Protein AF-A0A9E1VAH8-F1 (afdb_monomer_lite)

Foldseek 3Di:
DALVVQFDDDPNKTKHFADPQRQVQDD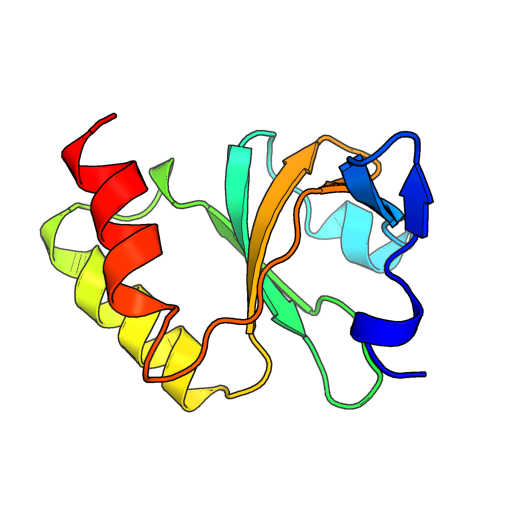DWFKWKFQADPVHHGPHIDHLVPADPVCQVVVLVVQQVSPAIWIAIDDPRITIPTDGRYPPPNSVVSVVVVVVD

Sequence (101 aa):
MSFEERIIDTDGFPCVDLTDAEANLYARSGDAIAYVDGKGHIERFVYIRDIAKPDVEDAVNEALRHGNTWFGWCALPQFCAPRRLDKTSGVRRVLQVIFHA

pLDDT: mean 87.13, std 9.92, range [53.56, 96.25]

Radius of gyration: 12.68 Å; chains: 1; bounding box: 26×27×36 Å

Secondary structure (DSSP, 8-state):
--SGGG-EEETTEEEEEPPHHHHTT---SEEEEEEE-TTS-EEEEEEGGGS-GGGHHHHHHHHHHHS-EEEEEEETTEEEEEEE--TTTHHHHHHHHHHH-

Structure (mmCIF, N/CA/C/O backbone):
data_AF-A0A9E1VAH8-F1
#
_entry.id   AF-A0A9E1VAH8-F1
#
loop_
_atom_site.group_PDB
_atom_site.id
_atom_site.type_symbol
_atom_site.label_atom_id
_atom_site.label_alt_id
_atom_site.label_comp_id
_atom_site.label_asym_id
_atom_site.label_entity_id
_atom_site.label_seq_id
_atom_site.pdbx_PDB_ins_code
_atom_site.Cartn_x
_atom_site.Cartn_y
_atom_site.Cartn_z
_atom_site.occupancy
_atom_site.B_iso_or_equiv
_atom_site.auth_seq_id
_atom_site.auth_comp_id
_atom_site.auth_asym_id
_atom_site.auth_atom_id
_atom_site.pdbx_PDB_model_num
ATOM 1 N N . MET A 1 1 ? -5.992 -1.124 16.748 1.00 81.31 1 MET A N 1
ATOM 2 C CA . MET A 1 1 ? -5.066 -0.110 16.230 1.00 81.31 1 MET A CA 1
ATOM 3 C C . MET A 1 1 ? -5.385 0.038 14.760 1.00 81.31 1 MET A C 1
ATOM 5 O O . MET A 1 1 ? -5.525 -0.986 14.106 1.00 81.31 1 MET A O 1
ATOM 9 N N . SER A 1 2 ? -5.633 1.239 14.259 1.00 92.12 2 SER A N 1
ATOM 10 C CA . SER A 1 2 ? -5.780 1.456 12.822 1.00 92.12 2 SER A CA 1
ATOM 11 C C . SER A 1 2 ? -4.401 1.558 12.168 1.00 92.12 2 SER A C 1
ATOM 13 O O . SER A 1 2 ? -3.382 1.685 12.847 1.00 92.12 2 SER A O 1
ATOM 15 N N . PHE A 1 3 ? -4.350 1.485 10.840 1.00 94.69 3 PHE A N 1
ATOM 16 C CA . PHE A 1 3 ? -3.094 1.685 10.121 1.00 94.69 3 PHE A CA 1
ATOM 17 C C . PHE A 1 3 ? -2.586 3.122 10.248 1.00 94.69 3 PHE A C 1
ATOM 19 O O . PHE A 1 3 ? -1.384 3.328 10.372 1.00 94.69 3 PHE A O 1
ATOM 26 N N . GLU A 1 4 ? -3.490 4.107 10.293 1.00 93.88 4 GLU A N 1
ATOM 27 C CA . GLU A 1 4 ? -3.116 5.510 10.494 1.00 93.88 4 GLU A CA 1
ATOM 28 C C . GLU A 1 4 ? -2.368 5.740 11.810 1.00 93.88 4 GLU A C 1
ATOM 30 O O . GLU A 1 4 ? -1.414 6.509 11.844 1.00 93.88 4 GLU A O 1
ATOM 35 N N . GLU A 1 5 ? -2.755 5.037 12.877 1.00 94.19 5 GLU A N 1
ATOM 36 C CA . GLU A 1 5 ? -2.108 5.136 14.194 1.00 94.19 5 GLU A CA 1
ATOM 37 C C . GLU A 1 5 ? -0.671 4.594 14.204 1.00 94.19 5 GLU A C 1
ATOM 39 O O . GLU A 1 5 ? 0.091 4.890 15.121 1.00 94.19 5 GLU A O 1
ATOM 44 N N . ARG A 1 6 ? -0.289 3.807 13.192 1.00 95.25 6 ARG A N 1
ATOM 45 C CA . ARG A 1 6 ? 1.067 3.264 13.038 1.00 95.25 6 ARG A CA 1
ATOM 46 C C . ARG A 1 6 ? 1.997 4.186 12.256 1.00 95.25 6 ARG A C 1
ATOM 48 O O . ARG A 1 6 ? 3.183 3.885 12.152 1.00 95.25 6 ARG A O 1
ATOM 55 N N . ILE A 1 7 ? 1.471 5.256 11.659 1.00 95.00 7 ILE A N 1
ATOM 56 C CA . ILE A 1 7 ? 2.261 6.190 10.860 1.00 95.00 7 ILE A CA 1
ATOM 57 C C . ILE A 1 7 ? 3.071 7.072 11.810 1.00 95.00 7 ILE A C 1
ATOM 59 O O . ILE A 1 7 ? 2.518 7.869 12.565 1.00 95.00 7 ILE A O 1
ATOM 63 N N . ILE A 1 8 ? 4.392 6.944 11.736 1.00 93.38 8 ILE A N 1
ATOM 64 C CA . ILE A 1 8 ? 5.354 7.734 12.496 1.00 93.38 8 ILE A CA 1
ATOM 65 C C . ILE A 1 8 ? 5.970 8.757 11.547 1.00 93.38 8 ILE A C 1
ATOM 67 O O . ILE A 1 8 ? 6.596 8.396 10.550 1.00 93.38 8 ILE A O 1
ATOM 71 N N . ASP A 1 9 ? 5.790 10.041 11.848 1.00 91.06 9 ASP A N 1
ATOM 72 C CA . ASP A 1 9 ? 6.462 11.123 11.131 1.00 91.06 9 ASP A CA 1
ATOM 73 C C . ASP A 1 9 ? 7.889 11.284 11.661 1.00 91.06 9 ASP A C 1
ATOM 75 O O . ASP A 1 9 ? 8.092 11.661 12.817 1.00 91.06 9 ASP A O 1
ATOM 79 N N . THR A 1 10 ? 8.871 10.958 10.820 1.00 81.31 10 THR A N 1
ATOM 80 C CA . THR A 1 10 ? 10.287 11.208 11.101 1.00 81.31 10 THR A CA 1
ATOM 81 C C . THR A 1 10 ? 10.773 12.294 10.151 1.00 81.31 10 THR A C 1
ATOM 83 O O . THR A 1 10 ? 10.884 12.064 8.950 1.00 81.31 10 THR A O 1
ATOM 86 N N . ASP A 1 11 ? 11.037 13.489 10.681 1.00 83.88 11 ASP A N 1
ATOM 87 C CA . ASP A 1 11 ? 11.570 14.637 9.934 1.00 83.88 11 ASP A CA 1
ATOM 88 C C . ASP A 1 11 ? 10.761 15.036 8.678 1.00 83.88 11 ASP A C 1
ATOM 90 O O . ASP A 1 11 ? 11.315 15.443 7.655 1.00 83.88 11 ASP A O 1
ATOM 94 N N . GLY A 1 12 ? 9.429 14.944 8.740 1.00 85.12 12 GLY A N 1
ATOM 95 C CA . GLY A 1 12 ? 8.533 15.256 7.621 1.00 85.12 12 GLY A CA 1
ATOM 96 C C . GLY A 1 12 ? 8.373 14.104 6.629 1.00 85.12 12 GLY A C 1
ATOM 97 O O . GLY A 1 12 ? 7.795 14.287 5.551 1.00 85.12 12 GLY A O 1
ATOM 98 N N . PHE A 1 13 ? 8.884 12.921 6.972 1.00 87.69 13 PHE A N 1
ATOM 99 C CA . PHE A 1 13 ? 8.768 11.709 6.182 1.00 87.69 13 PHE A CA 1
ATOM 100 C C . PHE A 1 13 ? 7.975 10.649 6.963 1.00 87.69 13 PHE A C 1
ATOM 102 O O . PHE A 1 13 ? 8.545 9.888 7.748 1.00 87.69 13 PHE A O 1
ATOM 109 N N . PRO A 1 14 ? 6.639 10.598 6.788 1.00 94.69 14 PRO A N 1
ATOM 110 C CA . PRO A 1 14 ? 5.806 9.633 7.491 1.00 94.69 14 PRO A CA 1
ATOM 111 C C . PRO A 1 14 ? 6.092 8.218 6.996 1.00 94.69 14 PRO A C 1
ATOM 113 O O . PRO A 1 14 ? 6.030 7.967 5.795 1.00 94.69 14 PRO A O 1
ATOM 116 N N . CYS A 1 15 ? 6.358 7.286 7.904 1.00 95.38 15 CYS A N 1
ATOM 117 C CA . CYS A 1 15 ? 6.584 5.877 7.596 1.00 95.38 15 CYS A CA 1
ATOM 118 C C . CYS A 1 15 ? 5.864 4.971 8.595 1.00 95.38 15 CYS A C 1
ATOM 120 O O . CYS A 1 15 ? 5.534 5.368 9.708 1.00 95.38 15 CYS A O 1
ATOM 122 N N . VAL A 1 16 ? 5.624 3.735 8.179 1.00 95.56 16 VAL A N 1
ATOM 123 C CA . VAL A 1 16 ? 5.135 2.648 9.023 1.00 95.56 16 VAL A CA 1
ATOM 124 C C . VAL A 1 16 ? 6.208 1.573 9.048 1.00 95.56 16 VAL A C 1
ATOM 126 O O . VAL A 1 16 ? 6.597 1.079 7.987 1.00 95.56 16 VAL A O 1
ATOM 129 N N . ASP A 1 17 ? 6.662 1.193 10.239 1.00 95.38 17 ASP A N 1
ATOM 130 C CA . ASP A 1 17 ? 7.511 0.016 10.401 1.00 95.38 17 ASP A CA 1
ATOM 131 C C . ASP A 1 17 ? 6.690 -1.247 10.122 1.00 95.38 17 ASP A C 1
ATOM 133 O O . ASP A 1 17 ? 5.570 -1.426 10.629 1.00 95.38 17 ASP A O 1
ATOM 137 N N . LEU A 1 18 ? 7.246 -2.119 9.285 1.00 94.88 18 LEU A N 1
ATOM 138 C CA . LEU A 1 18 ? 6.655 -3.409 8.974 1.00 94.88 18 LEU A CA 1
ATOM 139 C C . LEU A 1 18 ? 6.906 -4.369 10.135 1.00 94.88 18 LEU A C 1
ATOM 141 O O . LEU A 1 18 ? 8.031 -4.531 10.604 1.00 94.88 18 LEU A O 1
ATOM 145 N N . THR A 1 19 ? 5.849 -5.040 10.574 1.00 95.12 19 THR A N 1
ATOM 146 C CA . THR A 1 19 ? 5.967 -6.218 11.438 1.00 95.12 19 THR A CA 1
ATOM 147 C C . THR A 1 19 ? 6.652 -7.359 10.683 1.00 95.12 19 THR A C 1
ATOM 149 O O . THR A 1 19 ? 6.654 -7.377 9.452 1.00 95.12 19 THR A O 1
ATOM 152 N N . ASP A 1 20 ? 7.153 -8.372 11.394 1.00 94.81 20 ASP A N 1
ATOM 153 C CA . ASP A 1 20 ? 7.763 -9.554 10.762 1.00 94.81 20 ASP A CA 1
ATOM 154 C C . ASP A 1 20 ? 6.829 -10.221 9.736 1.00 94.81 20 ASP A C 1
ATOM 156 O O . ASP A 1 20 ? 7.262 -10.661 8.670 1.00 94.81 20 ASP A O 1
ATOM 160 N N . ALA A 1 21 ? 5.524 -10.265 10.028 1.00 94.25 21 ALA A N 1
ATOM 161 C CA . ALA A 1 21 ? 4.524 -10.821 9.121 1.00 94.25 21 ALA A CA 1
ATOM 162 C C . ALA A 1 21 ? 4.387 -9.998 7.829 1.00 94.25 21 ALA A C 1
ATOM 164 O O . ALA A 1 21 ? 4.290 -10.569 6.746 1.00 94.25 21 ALA A O 1
ATOM 165 N N . GLU A 1 22 ? 4.421 -8.671 7.925 1.00 95.94 22 GLU A N 1
ATOM 166 C CA . GLU A 1 22 ? 4.303 -7.770 6.773 1.00 95.94 22 GLU A CA 1
ATOM 167 C C . GLU A 1 22 ? 5.605 -7.688 5.976 1.00 95.94 22 GLU A C 1
ATOM 169 O O . GLU A 1 22 ? 5.580 -7.575 4.751 1.00 95.94 22 GLU A O 1
ATOM 174 N N . ALA A 1 23 ? 6.751 -7.802 6.650 1.00 94.00 23 ALA A N 1
ATOM 175 C CA . ALA A 1 23 ? 8.054 -7.908 6.010 1.00 94.00 23 ALA A CA 1
ATOM 176 C C . ALA A 1 23 ? 8.142 -9.159 5.119 1.00 94.00 23 ALA A C 1
ATOM 178 O O . ALA A 1 23 ? 8.768 -9.106 4.065 1.00 94.00 23 ALA A O 1
ATOM 179 N N . ASN A 1 24 ? 7.447 -10.252 5.459 1.00 93.62 24 ASN A N 1
ATOM 180 C CA . ASN A 1 24 ? 7.346 -11.428 4.585 1.00 93.62 24 ASN A CA 1
ATOM 181 C C . ASN A 1 24 ? 6.533 -11.175 3.299 1.00 93.62 24 ASN A C 1
ATOM 183 O O . ASN A 1 24 ? 6.640 -11.949 2.350 1.00 93.62 24 ASN A O 1
ATOM 187 N N . LEU A 1 25 ? 5.727 -10.108 3.249 1.00 93.38 25 LEU A N 1
ATOM 188 C CA . LEU A 1 25 ? 4.998 -9.679 2.049 1.00 93.38 25 LEU A CA 1
ATOM 189 C C . LEU A 1 25 ? 5.837 -8.752 1.159 1.00 93.38 25 LEU A C 1
ATOM 191 O O . LEU A 1 25 ? 5.460 -8.482 0.017 1.00 93.38 25 LEU A O 1
ATOM 195 N N . TYR A 1 26 ? 6.952 -8.234 1.679 1.00 91.44 26 TYR A N 1
ATOM 196 C CA . TYR A 1 26 ? 7.848 -7.362 0.938 1.00 91.44 26 TYR A CA 1
ATOM 197 C C . TYR A 1 26 ? 8.542 -8.147 -0.176 1.00 91.44 26 TYR A C 1
ATOM 199 O O . TYR A 1 26 ? 9.301 -9.081 0.077 1.00 91.44 26 TYR A O 1
ATOM 207 N N . ALA A 1 27 ? 8.335 -7.727 -1.422 1.00 89.62 27 ALA A N 1
ATOM 208 C CA . ALA A 1 27 ? 9.025 -8.317 -2.565 1.00 89.62 27 ALA A CA 1
ATOM 209 C C . ALA A 1 27 ? 10.234 -7.484 -3.014 1.00 89.62 27 ALA A C 1
ATOM 211 O O . ALA A 1 27 ? 11.214 -8.037 -3.513 1.00 89.62 27 ALA A O 1
ATOM 212 N N . ARG A 1 28 ? 10.158 -6.150 -2.905 1.00 91.00 28 ARG A N 1
ATOM 213 C CA . ARG A 1 28 ? 11.180 -5.205 -3.394 1.00 91.00 28 ARG A CA 1
ATOM 214 C C . ARG A 1 28 ? 10.923 -3.776 -2.923 1.00 91.00 28 ARG A C 1
ATOM 216 O O . ARG A 1 28 ? 9.864 -3.474 -2.381 1.00 91.00 28 ARG A O 1
ATOM 223 N N . SER A 1 29 ? 11.885 -2.893 -3.183 1.00 93.81 29 SER A N 1
ATOM 224 C CA . SER A 1 29 ? 11.698 -1.454 -3.000 1.00 93.81 29 SER A CA 1
ATOM 225 C C . SER A 1 29 ? 10.907 -0.842 -4.153 1.00 93.81 29 SER A C 1
ATOM 227 O O . SER A 1 29 ? 11.082 -1.252 -5.304 1.00 93.81 29 SER A O 1
ATOM 229 N N . GLY A 1 30 ? 10.091 0.167 -3.855 1.00 93.12 30 GLY A N 1
ATOM 230 C CA . GLY A 1 30 ? 9.401 0.974 -4.861 1.00 93.12 30 GLY A CA 1
ATOM 231 C C . GLY A 1 30 ? 7.975 1.352 -4.488 1.00 93.12 30 GLY A C 1
ATOM 232 O O . GLY A 1 30 ? 7.460 0.953 -3.444 1.00 93.12 30 GLY A O 1
ATOM 233 N N . ASP A 1 31 ? 7.338 2.110 -5.377 1.00 92.12 31 ASP A N 1
ATOM 234 C CA . ASP A 1 31 ? 5.939 2.504 -5.245 1.00 92.12 31 ASP A CA 1
ATOM 235 C C . ASP A 1 31 ? 5.016 1.281 -5.226 1.00 92.12 31 ASP A C 1
ATOM 237 O O . ASP A 1 31 ? 5.063 0.421 -6.115 1.00 92.12 31 ASP A O 1
ATOM 241 N N . ALA A 1 32 ? 4.153 1.219 -4.219 1.00 93.56 32 ALA A N 1
ATOM 242 C CA . ALA A 1 32 ? 3.229 0.121 -4.014 1.00 93.56 32 ALA A CA 1
ATOM 243 C C . ALA A 1 32 ? 1.892 0.593 -3.441 1.00 93.56 32 ALA A C 1
ATOM 245 O O . ALA A 1 32 ? 1.784 1.615 -2.759 1.00 93.56 32 ALA A O 1
ATOM 246 N N . ILE A 1 33 ? 0.868 -0.211 -3.707 1.00 93.50 33 ILE A N 1
ATOM 247 C CA . ILE A 1 33 ? -0.422 -0.168 -3.036 1.00 93.50 33 ILE A CA 1
ATOM 248 C C . ILE A 1 33 ? -0.405 -1.232 -1.937 1.00 93.50 33 ILE A C 1
ATOM 250 O O . ILE A 1 33 ? -0.313 -2.425 -2.227 1.00 93.50 33 ILE A O 1
ATOM 254 N N . ALA A 1 34 ? -0.496 -0.804 -0.686 1.00 95.31 34 ALA A N 1
ATOM 255 C CA . ALA A 1 34 ? -0.681 -1.652 0.478 1.00 95.31 34 ALA A CA 1
ATOM 256 C C . ALA A 1 34 ? -2.179 -1.855 0.744 1.00 95.31 34 ALA A C 1
ATOM 258 O O . ALA A 1 34 ? -2.940 -0.889 0.836 1.00 95.31 34 ALA A O 1
ATOM 259 N N . TYR A 1 35 ? -2.592 -3.109 0.885 1.00 95.75 35 TYR A N 1
ATOM 260 C CA . TYR A 1 35 ? -3.929 -3.499 1.325 1.00 95.75 35 TYR A CA 1
ATOM 261 C C . TYR A 1 35 ? -3.880 -3.794 2.812 1.00 95.75 35 TYR A C 1
ATOM 263 O O . TYR A 1 35 ? -3.006 -4.539 3.254 1.00 95.75 35 TYR A O 1
ATOM 271 N N . VAL A 1 36 ? -4.793 -3.195 3.569 1.00 96.25 36 VAL A N 1
ATOM 272 C CA . VAL A 1 36 ? -4.765 -3.223 5.027 1.00 96.25 36 VAL A CA 1
ATOM 273 C C . VAL A 1 36 ? -6.027 -3.891 5.565 1.00 96.25 36 VAL A C 1
ATOM 275 O O . VAL A 1 36 ? -7.144 -3.506 5.219 1.00 96.25 36 VAL A O 1
ATOM 278 N N . ASP A 1 37 ? -5.854 -4.866 6.452 1.00 94.81 37 ASP A N 1
ATOM 279 C CA . ASP A 1 37 ? -6.946 -5.587 7.097 1.00 94.81 37 ASP A CA 1
ATOM 280 C C . ASP A 1 37 ? -7.743 -4.703 8.086 1.00 94.81 37 ASP A C 1
ATOM 282 O O . ASP A 1 37 ? -7.402 -3.554 8.392 1.00 94.81 37 ASP A O 1
ATOM 286 N N . GLY A 1 38 ? -8.833 -5.245 8.638 1.00 92.12 38 GLY A N 1
ATOM 287 C CA . GLY A 1 38 ? -9.650 -4.548 9.643 1.00 92.12 38 GLY A CA 1
ATOM 288 C C . GLY A 1 38 ? -8.953 -4.311 10.994 1.00 92.12 38 GLY A C 1
ATOM 289 O O . GLY A 1 38 ? -9.529 -3.669 11.870 1.00 92.12 38 GLY A O 1
ATOM 290 N N . LYS A 1 39 ? -7.739 -4.839 11.187 1.00 93.44 39 LYS A N 1
ATOM 291 C CA . LYS A 1 39 ? -6.913 -4.692 12.393 1.00 93.44 39 LYS A CA 1
ATOM 292 C C . LYS A 1 39 ? -5.729 -3.744 12.183 1.00 93.44 39 LYS A C 1
ATOM 294 O O . LYS A 1 39 ? -4.954 -3.568 13.120 1.00 93.44 39 LYS A O 1
ATOM 299 N N . GLY A 1 40 ? -5.604 -3.140 11.001 1.00 94.25 40 GLY A N 1
ATOM 300 C CA . GLY A 1 40 ? -4.544 -2.194 10.679 1.00 94.25 40 GLY A CA 1
ATOM 301 C C . GLY A 1 40 ? -3.237 -2.837 10.213 1.00 94.25 40 GLY A C 1
ATOM 302 O O . GLY A 1 40 ? -2.231 -2.131 10.199 1.00 94.25 40 GLY A O 1
ATOM 303 N N . HIS A 1 41 ? -3.219 -4.122 9.840 1.00 95.50 41 HIS A N 1
ATOM 304 C CA . HIS A 1 41 ? -2.044 -4.803 9.282 1.00 95.50 41 HIS A CA 1
ATOM 305 C C . HIS A 1 41 ? -2.081 -4.848 7.760 1.00 95.50 41 HIS A C 1
ATOM 307 O O . HIS A 1 41 ? -3.140 -5.029 7.165 1.00 95.50 41 HIS A O 1
ATOM 313 N N . ILE A 1 42 ? -0.919 -4.738 7.128 1.00 96.19 42 ILE A N 1
ATOM 314 C CA . ILE A 1 42 ? -0.767 -4.935 5.693 1.00 96.19 42 ILE A CA 1
ATOM 315 C C . ILE A 1 42 ? -0.891 -6.432 5.394 1.00 96.19 42 ILE A C 1
ATOM 317 O O 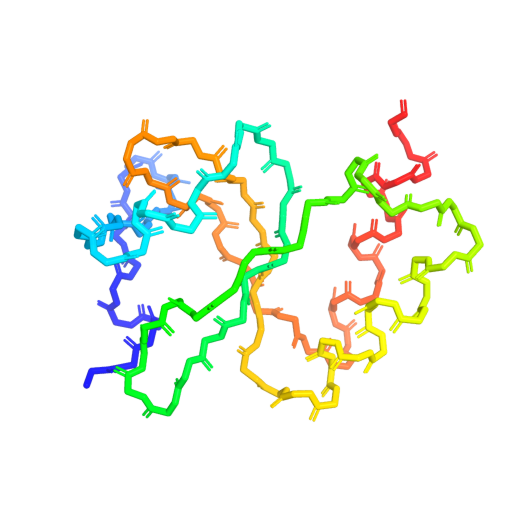. ILE A 1 42 ? -0.134 -7.246 5.912 1.00 96.19 42 ILE A O 1
ATOM 321 N N . GLU A 1 43 ? -1.836 -6.801 4.537 1.00 96.19 43 GLU A N 1
ATOM 322 C CA . GLU A 1 43 ? -2.051 -8.190 4.103 1.00 96.19 43 GLU A CA 1
ATOM 323 C C . GLU A 1 43 ? -1.515 -8.458 2.692 1.00 96.19 43 GLU A C 1
ATOM 325 O O . GLU A 1 43 ? -1.307 -9.610 2.308 1.00 96.19 43 GLU A O 1
ATOM 330 N N . ARG A 1 44 ? -1.272 -7.400 1.906 1.00 95.19 44 ARG A N 1
ATOM 331 C CA . ARG A 1 44 ? -0.765 -7.506 0.533 1.00 95.19 44 ARG A CA 1
ATOM 332 C C . ARG A 1 44 ? -0.123 -6.205 0.059 1.00 95.19 44 ARG A C 1
ATOM 334 O O . ARG A 1 44 ? -0.658 -5.126 0.307 1.00 95.19 44 ARG A O 1
ATOM 341 N N . PHE A 1 45 ? 0.950 -6.327 -0.721 1.00 94.69 45 PHE A N 1
ATOM 342 C CA . PHE A 1 45 ? 1.489 -5.250 -1.550 1.00 94.69 45 PHE A CA 1
ATOM 343 C C . PHE A 1 45 ? 1.242 -5.530 -3.032 1.00 94.69 45 PHE A C 1
ATOM 345 O O . PHE A 1 45 ? 1.415 -6.654 -3.500 1.00 94.69 45 PHE A O 1
ATOM 352 N N . VAL A 1 46 ? 0.879 -4.491 -3.779 1.00 93.00 46 VAL A N 1
ATOM 353 C CA . VAL A 1 46 ? 0.853 -4.497 -5.244 1.00 93.00 46 VAL A CA 1
ATOM 354 C C . VAL A 1 46 ? 1.788 -3.402 -5.731 1.00 93.00 46 VAL A C 1
ATOM 356 O O . VAL A 1 46 ? 1.511 -2.218 -5.554 1.00 93.00 46 VAL A O 1
ATOM 359 N N . TYR A 1 47 ? 2.915 -3.794 -6.318 1.00 91.44 47 TYR A N 1
ATOM 360 C CA . TYR A 1 47 ? 3.933 -2.862 -6.786 1.00 91.44 47 TYR A CA 1
ATOM 361 C C . TYR A 1 47 ? 3.529 -2.246 -8.115 1.00 91.44 47 TYR A C 1
ATOM 363 O O . TYR A 1 47 ? 3.232 -2.955 -9.072 1.00 91.44 47 TYR A O 1
ATOM 371 N N . ILE A 1 48 ? 3.589 -0.921 -8.195 1.00 88.31 48 ILE A N 1
ATOM 372 C CA . ILE A 1 48 ? 3.158 -0.174 -9.377 1.00 88.31 48 ILE A CA 1
ATOM 373 C C . ILE A 1 48 ? 3.923 -0.595 -10.631 1.00 88.31 48 ILE A C 1
ATOM 375 O O . ILE A 1 48 ? 3.339 -0.726 -11.702 1.00 88.31 48 ILE A O 1
ATOM 379 N N . ARG A 1 49 ? 5.224 -0.863 -10.492 1.00 85.00 49 ARG A N 1
ATOM 380 C CA . ARG A 1 49 ? 6.083 -1.292 -11.601 1.00 85.00 49 ARG A CA 1
ATOM 381 C C . ARG A 1 49 ? 5.684 -2.648 -12.196 1.00 85.00 49 ARG A C 1
ATOM 383 O O . ARG A 1 49 ? 6.030 -2.920 -13.342 1.00 85.00 49 ARG A O 1
ATOM 390 N N . ASP A 1 50 ? 4.985 -3.479 -11.429 1.00 86.38 50 ASP A N 1
ATOM 391 C CA . ASP A 1 50 ? 4.543 -4.802 -11.869 1.00 86.38 50 ASP A CA 1
ATOM 392 C C . ASP A 1 50 ? 3.154 -4.750 -12.541 1.00 86.38 50 ASP A C 1
ATOM 394 O O . ASP A 1 50 ? 2.710 -5.745 -13.111 1.00 86.38 50 ASP A O 1
ATOM 398 N N . ILE A 1 51 ? 2.480 -3.592 -12.523 1.00 84.38 51 ILE A N 1
ATOM 399 C CA . ILE A 1 51 ? 1.194 -3.385 -13.194 1.00 84.38 51 ILE A CA 1
ATOM 400 C C . ILE A 1 51 ? 1.455 -2.939 -14.636 1.00 84.38 51 ILE A C 1
ATOM 402 O O . ILE A 1 51 ? 2.106 -1.920 -14.884 1.00 84.38 51 ILE A O 1
ATOM 406 N N . ALA A 1 52 ? 0.923 -3.673 -15.615 1.00 79.69 52 ALA A N 1
ATOM 407 C CA . ALA A 1 52 ? 0.950 -3.213 -16.997 1.00 79.69 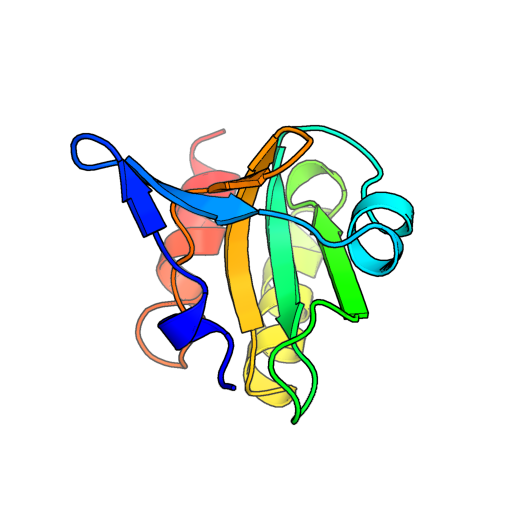52 ALA A CA 1
ATOM 408 C C . ALA A 1 52 ? 0.092 -1.945 -17.132 1.00 79.69 52 ALA A C 1
ATOM 410 O O . ALA A 1 52 ? -1.001 -1.880 -16.582 1.00 79.69 52 ALA A O 1
ATOM 411 N N . LYS A 1 53 ? 0.549 -0.945 -17.901 1.00 74.19 53 LYS A N 1
ATOM 412 C CA . LYS A 1 53 ? -0.179 0.326 -18.112 1.00 74.19 53 LYS A CA 1
ATOM 413 C C . LYS A 1 53 ? -1.701 0.193 -18.350 1.00 74.19 53 LYS A C 1
ATOM 415 O O . LYS A 1 53 ? -2.420 0.991 -17.754 1.00 74.19 53 LYS A O 1
ATOM 420 N N . PRO A 1 54 ? -2.213 -0.746 -19.175 1.00 76.25 54 PRO A N 1
ATOM 421 C CA . PRO A 1 54 ? -3.661 -0.909 -19.351 1.00 76.25 54 PRO A CA 1
ATOM 422 C C . PRO A 1 54 ? -4.407 -1.377 -18.088 1.00 76.25 54 PRO A C 1
ATOM 424 O O . PRO A 1 54 ? -5.574 -1.041 -17.936 1.00 76.25 54 PRO A O 1
ATOM 427 N N . ASP A 1 55 ? -3.739 -2.066 -17.161 1.00 82.31 55 ASP A N 1
ATOM 428 C CA . ASP A 1 55 ? -4.355 -2.699 -15.982 1.00 82.31 55 ASP A CA 1
ATOM 429 C C . ASP A 1 55 ? -4.309 -1.800 -14.733 1.00 82.31 55 ASP A C 1
ATOM 431 O O . ASP A 1 55 ? -4.766 -2.159 -13.648 1.00 82.31 55 ASP A O 1
ATOM 435 N N . VAL A 1 56 ? -3.738 -0.603 -14.864 1.00 78.62 56 VAL A N 1
ATOM 436 C CA . VAL A 1 56 ? -3.555 0.352 -13.763 1.00 78.62 56 VAL A CA 1
ATOM 437 C C . VAL A 1 56 ? -4.881 0.838 -13.216 1.00 78.62 56 VAL A C 1
ATOM 439 O O . VAL A 1 56 ? -5.063 0.922 -12.002 1.00 78.62 56 VAL A O 1
ATOM 442 N N . GLU A 1 57 ? -5.802 1.179 -14.110 1.00 81.31 57 GLU A N 1
ATOM 443 C CA . GLU A 1 57 ? -7.125 1.640 -13.715 1.00 81.31 57 GLU A CA 1
ATOM 444 C C . GLU A 1 57 ? -7.877 0.537 -12.964 1.00 81.31 57 GLU A C 1
ATOM 446 O O . GLU A 1 57 ? -8.505 0.810 -11.941 1.00 81.31 57 GLU A O 1
ATOM 451 N N . ASP A 1 58 ? -7.724 -0.718 -13.389 1.00 85.31 58 ASP A N 1
ATOM 452 C CA . ASP A 1 58 ? -8.309 -1.877 -12.720 1.00 85.31 58 ASP A CA 1
ATOM 453 C C . ASP A 1 58 ? -7.700 -2.120 -11.340 1.00 85.31 58 ASP A C 1
ATOM 455 O O . ASP A 1 58 ? -8.446 -2.274 -10.372 1.00 85.31 58 ASP A O 1
ATOM 459 N N . ALA A 1 59 ? -6.373 -2.066 -11.209 1.00 84.88 59 ALA A N 1
ATOM 460 C CA . ALA A 1 59 ? -5.693 -2.216 -9.923 1.00 84.88 59 ALA A CA 1
ATOM 461 C C . ALA A 1 59 ? -6.093 -1.116 -8.926 1.00 84.88 59 ALA A C 1
ATOM 463 O O . ALA A 1 59 ? -6.303 -1.377 -7.739 1.00 84.88 59 ALA A O 1
ATOM 464 N N . VAL A 1 60 ? -6.250 0.122 -9.401 1.00 84.25 60 VAL A N 1
ATOM 465 C CA . VAL A 1 60 ? -6.750 1.226 -8.577 1.00 84.25 60 VAL A CA 1
ATOM 466 C C . VAL A 1 60 ? -8.220 1.013 -8.215 1.00 84.25 60 VAL A C 1
ATOM 468 O O . VAL A 1 60 ? -8.598 1.201 -7.060 1.00 84.25 60 VAL A O 1
ATOM 471 N N . ASN A 1 61 ? -9.060 0.608 -9.164 1.00 85.81 61 ASN A N 1
ATOM 472 C CA . ASN A 1 61 ? -10.472 0.336 -8.909 1.00 85.81 61 ASN A CA 1
ATOM 473 C C . ASN A 1 61 ? -10.657 -0.809 -7.905 1.00 85.81 61 ASN A C 1
ATOM 475 O O . ASN A 1 61 ? -11.525 -0.722 -7.036 1.00 85.81 61 ASN A O 1
ATOM 479 N N . GLU A 1 62 ? -9.838 -1.856 -7.980 1.00 88.69 62 GLU A N 1
ATOM 480 C CA . GLU A 1 62 ? -9.778 -2.923 -6.981 1.00 88.69 62 GLU A CA 1
ATOM 481 C C . GLU A 1 62 ? -9.401 -2.364 -5.605 1.00 88.69 62 GLU A C 1
ATOM 483 O O . GLU A 1 62 ? -10.111 -2.611 -4.627 1.00 88.69 62 GLU A O 1
ATOM 488 N N . ALA A 1 63 ? -8.350 -1.543 -5.533 1.00 88.56 63 ALA A N 1
ATOM 489 C CA . ALA A 1 63 ? -7.913 -0.925 -4.287 1.00 88.56 63 ALA A CA 1
ATOM 490 C C . ALA A 1 63 ? -9.012 -0.056 -3.648 1.00 88.56 63 ALA A C 1
ATOM 492 O O . ALA A 1 63 ? -9.231 -0.107 -2.434 1.00 88.56 63 ALA A O 1
ATOM 493 N N . LEU A 1 64 ? -9.754 0.695 -4.465 1.00 88.06 64 LEU A N 1
ATOM 494 C CA . LEU A 1 64 ? -10.891 1.502 -4.021 1.00 88.06 64 LEU A CA 1
ATOM 495 C C . LEU A 1 64 ? -12.080 0.654 -3.556 1.00 88.06 64 LEU A C 1
ATOM 497 O O . LEU A 1 64 ? -12.796 1.071 -2.646 1.00 88.06 64 LEU A O 1
ATOM 501 N N . ARG A 1 65 ? -12.314 -0.516 -4.168 1.00 89.44 65 ARG A N 1
ATOM 502 C CA . ARG A 1 65 ? -13.363 -1.458 -3.738 1.00 89.44 65 ARG A CA 1
ATOM 503 C C . ARG A 1 65 ? -13.020 -2.125 -2.410 1.00 89.44 65 ARG A C 1
ATOM 505 O O . ARG A 1 65 ? -13.932 -2.376 -1.631 1.00 89.44 65 ARG A O 1
ATOM 512 N N . HIS A 1 66 ? -11.739 -2.397 -2.154 1.00 89.88 66 HIS A N 1
ATOM 513 C CA . HIS A 1 66 ? -11.282 -2.947 -0.873 1.00 89.88 66 HIS A CA 1
ATOM 514 C C . HIS A 1 66 ? -11.479 -1.946 0.278 1.00 89.88 66 HIS A C 1
ATOM 516 O O . HIS A 1 66 ? -11.928 -2.318 1.357 1.00 89.88 66 HIS A O 1
ATOM 522 N N . GLY A 1 67 ? -11.253 -0.652 0.024 1.00 87.12 67 GLY A N 1
ATOM 523 C CA . GLY A 1 67 ? -11.676 0.443 0.908 1.00 87.12 67 GLY A CA 1
ATOM 524 C C . GLY A 1 67 ? -10.714 0.792 2.051 1.00 87.12 67 GLY A C 1
ATOM 525 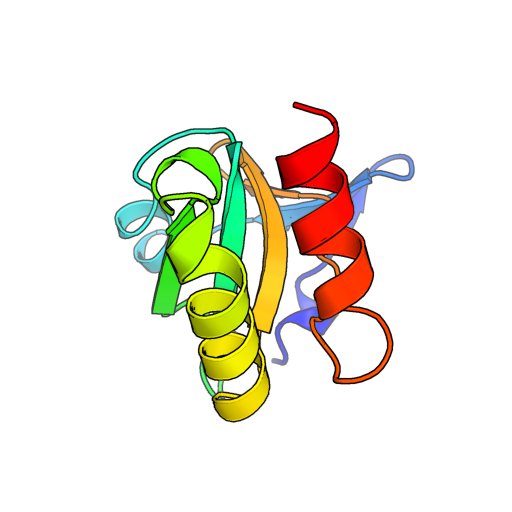O O . GLY A 1 67 ? -10.819 1.889 2.610 1.00 87.12 67 GLY A O 1
ATOM 526 N N . ASN A 1 68 ? -9.745 -0.076 2.357 1.00 92.38 68 ASN A N 1
ATOM 527 C CA . ASN A 1 68 ? -8.635 0.217 3.264 1.00 92.38 68 ASN A CA 1
ATOM 528 C C . ASN A 1 68 ? -7.291 -0.032 2.570 1.00 92.38 68 ASN A C 1
ATOM 530 O O . ASN A 1 68 ? -6.581 -1.001 2.835 1.00 92.38 68 ASN A O 1
ATOM 534 N N . THR A 1 69 ? -6.970 0.849 1.626 1.00 94.25 69 THR A N 1
ATOM 535 C CA . THR A 1 69 ? -5.762 0.750 0.810 1.00 94.25 69 THR A CA 1
ATOM 536 C C . THR A 1 69 ? -4.961 2.040 0.837 1.00 94.25 69 THR A C 1
ATOM 538 O O . THR A 1 69 ? -5.498 3.142 0.984 1.00 94.25 69 THR A O 1
ATOM 541 N N . TRP A 1 70 ? -3.646 1.890 0.721 1.00 93.88 70 TRP A N 1
ATOM 542 C CA . TRP A 1 70 ? -2.680 2.961 0.905 1.00 93.88 70 TRP A CA 1
ATOM 543 C C . TRP A 1 70 ? -1.639 2.918 -0.196 1.00 93.88 70 TRP A C 1
ATOM 545 O O . TRP A 1 70 ? -1.071 1.873 -0.479 1.00 93.88 70 TRP A O 1
ATOM 555 N N . PHE A 1 71 ? -1.368 4.058 -0.808 1.00 92.62 71 PHE A N 1
ATOM 556 C CA . PHE A 1 71 ? -0.277 4.229 -1.7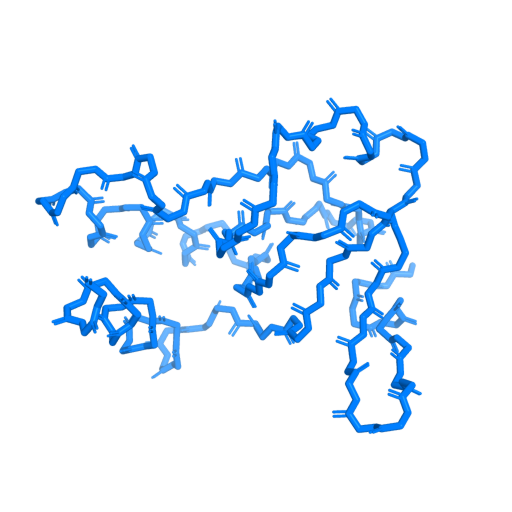49 1.00 92.62 71 PHE A CA 1
ATOM 557 C C . PHE A 1 71 ? 0.939 4.817 -1.040 1.00 92.62 71 PHE A C 1
ATOM 559 O O . PHE A 1 71 ? 0.800 5.760 -0.264 1.00 92.62 71 PHE A O 1
ATOM 566 N N . GLY A 1 72 ? 2.121 4.289 -1.321 1.00 93.38 72 GLY A N 1
ATOM 567 C CA . GLY A 1 72 ? 3.363 4.751 -0.717 1.00 93.38 72 GLY A CA 1
ATOM 568 C C . GLY A 1 72 ? 4.568 4.023 -1.290 1.00 93.38 72 GLY A C 1
ATOM 569 O O . GLY A 1 72 ? 4.454 3.239 -2.231 1.00 93.38 72 GLY A O 1
ATOM 570 N N . TRP A 1 73 ? 5.727 4.284 -0.705 1.00 93.69 73 TRP A N 1
ATOM 571 C CA . TRP A 1 73 ? 6.995 3.698 -1.106 1.00 93.69 73 TRP A CA 1
ATOM 572 C C . TRP A 1 73 ? 7.398 2.583 -0.141 1.00 93.69 73 TRP A C 1
ATOM 574 O O . TRP A 1 73 ? 7.649 2.827 1.039 1.00 93.69 73 TRP A O 1
ATOM 584 N N . CYS A 1 74 ? 7.512 1.355 -0.635 1.00 93.94 74 CYS A N 1
ATOM 585 C CA . CYS A 1 74 ? 8.119 0.262 0.114 1.00 93.94 74 CYS A CA 1
ATOM 586 C C . CYS A 1 74 ? 9.643 0.430 0.139 1.00 93.94 74 CYS A C 1
ATOM 588 O O . CYS A 1 74 ? 10.288 0.443 -0.909 1.00 93.94 74 CYS A O 1
ATOM 590 N N . ALA A 1 75 ? 10.232 0.479 1.330 1.00 90.06 75 ALA A N 1
ATOM 591 C CA . ALA A 1 75 ? 11.672 0.407 1.551 1.00 90.06 75 ALA A CA 1
A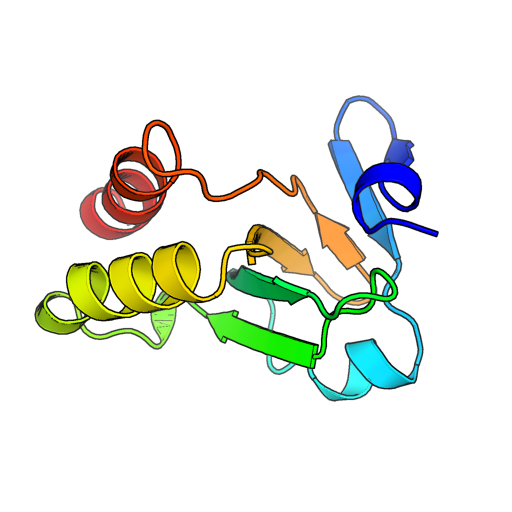TOM 592 C C . ALA A 1 75 ? 11.922 -0.342 2.857 1.00 90.06 75 ALA A C 1
ATOM 594 O O . ALA A 1 75 ? 11.760 0.239 3.921 1.00 90.06 75 ALA A O 1
ATOM 595 N N . LEU A 1 76 ? 12.284 -1.627 2.786 1.00 83.69 76 LEU A N 1
ATOM 596 C CA . LEU A 1 76 ? 12.449 -2.465 3.978 1.00 83.69 76 LEU A CA 1
ATOM 597 C C . LEU A 1 76 ? 13.379 -1.787 5.013 1.00 83.69 76 LEU A C 1
ATOM 599 O O . LEU A 1 76 ? 14.457 -1.334 4.620 1.00 83.69 76 LEU A O 1
ATOM 603 N N . PRO A 1 77 ? 13.001 -1.737 6.307 1.00 89.69 77 PRO A N 1
ATOM 604 C CA . PRO A 1 77 ? 11.855 -2.399 6.950 1.00 89.69 77 PRO A CA 1
ATOM 605 C C . PRO A 1 77 ? 10.554 -1.573 7.000 1.00 89.69 77 PRO A C 1
ATOM 607 O O . PRO A 1 77 ? 9.717 -1.814 7.860 1.00 89.69 77 PRO A O 1
ATOM 610 N N . GLN A 1 78 ? 10.364 -0.601 6.108 1.00 94.81 78 GLN A N 1
ATOM 611 C CA . GLN A 1 78 ? 9.323 0.421 6.219 1.00 94.81 78 GLN A CA 1
ATOM 612 C C . GLN A 1 78 ? 8.432 0.552 4.974 1.00 94.81 78 GLN A C 1
ATOM 614 O O . GLN A 1 78 ? 8.817 0.257 3.836 1.00 94.81 78 GLN A O 1
ATOM 619 N N . PHE A 1 79 ? 7.222 1.059 5.199 1.00 95.81 79 PHE A N 1
ATOM 620 C CA . PHE A 1 79 ? 6.342 1.598 4.168 1.00 95.81 79 PHE A CA 1
ATOM 621 C C . PHE A 1 79 ? 6.165 3.098 4.382 1.00 95.81 79 PHE A C 1
ATOM 623 O O . PHE A 1 79 ? 5.589 3.539 5.375 1.00 95.81 79 PHE A O 1
ATOM 630 N N . CYS A 1 80 ? 6.688 3.882 3.450 1.00 95.19 80 CYS A N 1
ATOM 631 C CA . CYS A 1 80 ? 6.905 5.306 3.619 1.00 95.19 80 CYS A CA 1
ATOM 632 C C . CYS A 1 80 ? 6.021 6.165 2.725 1.00 95.19 80 CYS A C 1
ATOM 634 O O . CYS A 1 80 ? 5.503 5.733 1.696 1.00 95.19 80 CYS A O 1
ATOM 636 N N . ALA A 1 81 ? 5.854 7.411 3.154 1.00 93.00 81 ALA A N 1
ATOM 637 C CA . ALA A 1 81 ? 4.905 8.372 2.626 1.00 93.00 81 ALA A CA 1
ATOM 638 C C . ALA A 1 81 ? 3.509 7.764 2.361 1.00 93.00 81 ALA A C 1
ATOM 640 O O . ALA A 1 81 ? 2.971 7.982 1.270 1.00 93.00 81 ALA A O 1
ATOM 641 N N . PRO A 1 82 ? 2.917 7.007 3.314 1.00 93.75 82 PRO A N 1
ATOM 642 C CA . PRO A 1 82 ? 1.632 6.357 3.114 1.00 93.75 82 PRO A CA 1
ATOM 643 C C . PRO A 1 82 ? 0.537 7.401 2.894 1.00 93.75 82 PRO A C 1
ATOM 645 O O . PRO A 1 82 ? 0.382 8.362 3.648 1.00 93.75 82 PRO A O 1
ATOM 648 N N . ARG A 1 83 ? -0.253 7.207 1.844 1.00 91.00 83 ARG A N 1
ATOM 649 C CA . ARG A 1 83 ? -1.381 8.063 1.482 1.00 91.00 83 ARG A CA 1
ATOM 650 C C . ARG A 1 83 ? -2.579 7.187 1.197 1.00 91.00 83 ARG A C 1
ATOM 652 O O . ARG A 1 83 ? -2.518 6.318 0.332 1.00 91.00 83 ARG A O 1
ATOM 659 N N . ARG A 1 84 ? -3.676 7.432 1.901 1.00 91.12 84 ARG A N 1
ATOM 660 C CA . ARG A 1 84 ? -4.899 6.661 1.717 1.00 91.12 84 ARG A CA 1
ATOM 661 C C . ARG A 1 84 ? -5.396 6.791 0.279 1.00 91.12 84 ARG A C 1
ATOM 663 O O . ARG A 1 84 ? -5.444 7.893 -0.267 1.00 91.12 84 ARG A O 1
ATOM 670 N N . LEU A 1 85 ? -5.755 5.666 -0.327 1.00 88.69 85 LEU A N 1
ATOM 671 C CA . LEU A 1 85 ? -6.448 5.645 -1.605 1.00 88.69 85 LEU A CA 1
ATOM 672 C C . LEU A 1 85 ? -7.943 5.797 -1.335 1.00 88.69 85 LEU A C 1
ATOM 674 O O . LEU A 1 85 ? -8.616 4.884 -0.866 1.00 88.69 85 LEU A O 1
ATOM 678 N N . ASP A 1 86 ? -8.463 6.981 -1.632 1.00 81.69 86 ASP A N 1
ATOM 679 C CA . ASP A 1 86 ? -9.895 7.255 -1.650 1.00 81.69 86 ASP A CA 1
ATOM 680 C C . ASP A 1 86 ? -10.358 7.612 -3.071 1.00 81.69 86 ASP A C 1
ATOM 682 O O . ASP A 1 86 ? -9.549 7.887 -3.966 1.00 81.69 86 ASP A O 1
ATOM 686 N N . LYS A 1 87 ? -11.679 7.610 -3.291 1.00 69.88 87 LYS A N 1
ATOM 687 C CA . LYS A 1 87 ? -12.295 7.857 -4.609 1.00 69.88 87 LYS A CA 1
ATOM 688 C C . LYS A 1 87 ? -11.921 9.214 -5.226 1.00 69.88 87 LYS A C 1
ATOM 690 O O . LYS A 1 87 ? -12.089 9.396 -6.426 1.00 69.88 87 LYS A O 1
ATOM 695 N N . THR A 1 88 ? -11.437 10.160 -4.429 1.00 66.62 88 THR A N 1
ATOM 696 C CA . THR A 1 88 ? -11.100 11.529 -4.841 1.00 66.62 88 THR A CA 1
ATOM 697 C C . THR A 1 88 ? -9.609 11.728 -5.107 1.00 66.62 88 THR A C 1
ATOM 699 O O . THR A 1 88 ? -9.242 12.484 -6.005 1.00 66.62 88 THR A O 1
ATOM 702 N N . SER A 1 89 ? -8.737 11.063 -4.351 1.00 65.44 89 SER A N 1
ATOM 703 C CA . SER A 1 89 ? -7.295 11.326 -4.333 1.00 65.44 89 SER A CA 1
ATOM 704 C C . SER A 1 89 ? -6.448 10.172 -4.883 1.00 65.44 89 SER A C 1
ATOM 706 O O . SER A 1 89 ? -5.334 10.410 -5.364 1.00 65.44 89 SER A O 1
ATOM 708 N N . GLY A 1 90 ? -6.975 8.942 -4.866 1.00 62.97 90 GLY A N 1
ATOM 709 C CA . GLY A 1 90 ? -6.207 7.735 -5.162 1.00 62.97 90 GLY A CA 1
ATOM 710 C C . GLY A 1 90 ? -5.881 7.546 -6.643 1.00 62.97 90 GLY A C 1
ATOM 711 O O . GLY A 1 90 ? -4.724 7.341 -7.005 1.00 62.97 90 GLY A O 1
ATOM 712 N N . VAL A 1 91 ? -6.883 7.709 -7.512 1.00 66.19 91 VAL A N 1
ATOM 713 C CA . VAL A 1 91 ? -6.751 7.483 -8.963 1.00 66.19 91 VAL A CA 1
ATOM 714 C C . VAL A 1 91 ? -5.747 8.441 -9.592 1.00 66.19 91 VAL A C 1
ATOM 716 O O . VAL A 1 91 ? -4.798 8.025 -10.249 1.00 66.19 91 VAL A O 1
ATOM 719 N N . ARG A 1 92 ? -5.900 9.745 -9.344 1.00 68.06 92 ARG A N 1
ATOM 720 C CA . ARG A 1 92 ? -5.074 10.771 -9.992 1.00 68.06 92 ARG A CA 1
ATOM 721 C C . ARG A 1 92 ? -3.586 10.633 -9.656 1.00 68.06 92 ARG A C 1
ATOM 723 O O . ARG A 1 92 ? -2.753 10.927 -10.506 1.00 68.06 92 ARG A O 1
ATOM 730 N N . ARG A 1 93 ? -3.246 10.194 -8.440 1.00 66.44 93 ARG A N 1
ATOM 731 C CA . ARG A 1 93 ? -1.852 10.089 -7.983 1.00 66.44 93 ARG A CA 1
ATOM 732 C C . ARG A 1 93 ? -1.146 8.844 -8.494 1.00 66.44 93 ARG A C 1
ATOM 734 O O . ARG A 1 93 ? -0.023 8.965 -8.971 1.00 66.44 93 ARG A O 1
ATOM 741 N N . VAL A 1 94 ? -1.804 7.686 -8.445 1.00 70.75 94 VAL A N 1
ATOM 742 C CA . VAL A 1 94 ? -1.239 6.451 -9.008 1.00 70.75 94 VAL A CA 1
ATOM 743 C C . VAL A 1 94 ? -0.993 6.637 -10.508 1.00 70.75 94 VAL A C 1
ATOM 745 O O . VAL A 1 94 ? 0.102 6.366 -10.994 1.00 70.75 94 VAL A O 1
ATOM 748 N N . LEU A 1 95 ? -1.953 7.238 -11.221 1.00 71.44 95 LEU A N 1
ATOM 749 C CA . LEU A 1 95 ? -1.782 7.584 -12.632 1.00 71.44 95 LEU A CA 1
ATOM 750 C C . LEU A 1 95 ? -0.639 8.591 -12.852 1.00 71.44 95 LEU A C 1
ATOM 752 O O . LEU A 1 95 ? 0.130 8.428 -13.793 1.00 71.44 95 LEU A O 1
ATOM 756 N N . GLN A 1 96 ? -0.468 9.608 -11.997 1.00 74.12 96 GLN A N 1
ATOM 757 C CA . GLN A 1 96 ? 0.661 10.542 -12.120 1.00 74.12 96 GLN A CA 1
ATOM 758 C C . GLN A 1 96 ? 2.016 9.837 -12.034 1.00 74.12 96 GLN A C 1
ATOM 760 O O . GLN A 1 96 ? 2.861 10.094 -12.886 1.00 74.12 96 GLN A O 1
ATOM 765 N N . VAL A 1 97 ? 2.204 8.942 -11.063 1.00 70.69 97 VAL A N 1
ATOM 766 C CA . VAL A 1 97 ? 3.455 8.180 -10.909 1.00 70.69 97 VAL A CA 1
ATOM 767 C C . VAL A 1 97 ? 3.721 7.317 -12.143 1.00 70.69 97 VAL A C 1
ATOM 769 O O . VAL A 1 97 ? 4.838 7.284 -12.638 1.00 70.69 97 VAL A O 1
ATOM 772 N N . ILE A 1 98 ? 2.690 6.691 -12.707 1.00 68.12 98 ILE A N 1
ATOM 773 C CA . ILE A 1 98 ? 2.837 5.767 -13.842 1.00 68.12 98 ILE A CA 1
ATOM 774 C C . ILE A 1 98 ? 3.028 6.483 -15.182 1.00 68.12 98 ILE A C 1
ATOM 776 O O . ILE A 1 98 ? 3.720 5.976 -16.065 1.00 68.12 98 ILE A O 1
ATOM 780 N N . PHE A 1 99 ? 2.400 7.644 -15.371 1.00 65.44 99 PHE A N 1
ATOM 781 C CA . PHE A 1 99 ? 2.514 8.407 -16.616 1.00 65.44 99 PHE A CA 1
ATOM 782 C C . PHE A 1 99 ? 3.726 9.348 -16.653 1.00 65.44 99 PHE A C 1
ATOM 784 O O . PHE A 1 99 ? 4.022 9.870 -17.725 1.00 65.44 99 PHE A O 1
ATOM 791 N N . HIS A 1 100 ? 4.417 9.560 -15.527 1.00 61.12 100 HIS A N 1
ATOM 792 C CA . HIS A 1 100 ? 5.618 10.406 -15.446 1.00 61.12 100 HIS A CA 1
ATOM 793 C C . HIS A 1 100 ? 6.906 9.632 -15.095 1.00 61.12 100 HIS A C 1
ATOM 795 O O . HIS A 1 100 ? 7.957 10.264 -14.991 1.00 61.12 100 HIS A O 1
ATOM 801 N N . ALA A 1 101 ? 6.833 8.306 -14.926 1.00 53.56 101 ALA A N 1
ATOM 802 C CA . ALA A 1 101 ? 7.980 7.397 -14.805 1.00 53.56 101 ALA A CA 1
ATOM 803 C C . ALA A 1 101 ? 8.316 6.738 -16.152 1.00 53.56 101 ALA A C 1
ATOM 805 O O . ALA A 1 101 ? 9.522 6.519 -16.398 1.00 53.56 101 ALA A O 1
#